Protein AF-A0A2N1XS72-F1 (afdb_monomer)

Structure (mmCIF, N/CA/C/O backbone):
data_AF-A0A2N1XS72-F1
#
_entry.id   AF-A0A2N1XS72-F1
#
loop_
_atom_site.group_PDB
_atom_site.id
_atom_site.type_symbol
_atom_site.label_atom_id
_atom_site.label_alt_id
_atom_site.label_comp_id
_atom_site.label_asym_id
_atom_site.label_entity_id
_atom_site.label_seq_id
_atom_site.pdbx_PDB_ins_code
_atom_site.Cartn_x
_atom_site.Cartn_y
_atom_site.Cartn_z
_atom_site.occupancy
_atom_site.B_iso_or_equiv
_atom_site.auth_seq_id
_atom_site.auth_comp_id
_atom_site.auth_asym_id
_atom_site.auth_atom_id
_atom_site.pdbx_PDB_model_num
ATOM 1 N N . MET A 1 1 ? -15.346 -18.395 45.141 1.00 52.88 1 MET A N 1
ATOM 2 C CA . MET A 1 1 ? -14.581 -18.803 43.935 1.00 52.88 1 MET A CA 1
ATOM 3 C C . MET A 1 1 ? -15.396 -19.016 42.644 1.00 52.88 1 MET A C 1
ATOM 5 O O . MET A 1 1 ? -14.782 -19.099 41.587 1.00 52.88 1 MET A O 1
ATOM 9 N N . SER A 1 2 ? -16.737 -19.091 42.642 1.00 55.50 2 SER A N 1
ATOM 10 C CA . SER A 1 2 ? -17.496 -19.429 41.415 1.00 55.50 2 SER A CA 1
ATOM 11 C C . SER A 1 2 ? -17.730 -18.257 40.440 1.00 55.50 2 SER A C 1
ATOM 13 O O . SER A 1 2 ? -17.822 -18.491 39.235 1.00 55.50 2 SER A O 1
ATOM 15 N N . LEU A 1 3 ? -17.790 -17.004 40.921 1.00 60.19 3 LEU A N 1
ATOM 16 C CA . LEU A 1 3 ? -17.976 -15.810 40.074 1.00 60.19 3 LEU A CA 1
ATOM 17 C C . LEU A 1 3 ? -16.717 -15.481 39.251 1.00 60.19 3 LEU A C 1
ATOM 19 O O . LEU A 1 3 ? -16.811 -15.312 38.039 1.00 60.19 3 LEU A O 1
ATOM 23 N N . THR A 1 4 ? -15.555 -15.499 39.911 1.00 63.72 4 THR A N 1
ATOM 24 C CA . THR A 1 4 ? -14.298 -16.107 39.442 1.00 63.72 4 THR A CA 1
ATOM 25 C C . THR A 1 4 ? -14.236 -16.643 38.011 1.00 63.72 4 THR A C 1
ATOM 27 O O . THR A 1 4 ? -13.918 -15.983 37.022 1.00 63.72 4 THR A O 1
ATOM 30 N N . SER A 1 5 ? -14.576 -17.930 37.970 1.00 63.31 5 SER A N 1
ATOM 31 C CA . SER A 1 5 ? -14.532 -18.818 36.820 1.00 63.31 5 SER A CA 1
ATOM 32 C C . SER A 1 5 ? -15.555 -18.453 35.744 1.00 63.31 5 SER A C 1
ATOM 34 O O . SER A 1 5 ? -15.256 -18.585 34.562 1.00 63.31 5 SER A O 1
ATOM 36 N N . ARG A 1 6 ? -16.741 -17.945 36.116 1.00 73.62 6 ARG A N 1
ATOM 37 C CA . ARG A 1 6 ? -17.758 -17.517 35.136 1.00 73.62 6 ARG A CA 1
ATOM 38 C C . ARG A 1 6 ? -17.292 -16.305 34.333 1.00 73.62 6 ARG A C 1
ATOM 40 O O . ARG A 1 6 ? -17.454 -16.297 33.117 1.00 73.62 6 ARG A O 1
ATOM 47 N N . LYS A 1 7 ? -16.659 -15.325 34.992 1.00 73.31 7 LYS A N 1
ATOM 48 C CA . LYS A 1 7 ? -16.061 -14.164 34.315 1.00 73.31 7 LYS A CA 1
ATOM 49 C C . LYS A 1 7 ? -14.897 -14.574 33.410 1.00 73.31 7 LYS A C 1
ATOM 51 O O . LYS A 1 7 ? -14.826 -14.103 32.282 1.00 73.31 7 LYS A O 1
ATOM 56 N N . ALA A 1 8 ? -14.051 -15.506 33.856 1.00 77.12 8 ALA A N 1
ATOM 57 C CA . ALA A 1 8 ? -12.959 -16.044 33.041 1.00 77.12 8 ALA A CA 1
ATOM 58 C C . ALA A 1 8 ? -13.457 -16.810 31.797 1.00 77.12 8 ALA A C 1
ATOM 60 O O . ALA A 1 8 ? -12.921 -16.626 30.707 1.00 77.12 8 ALA A O 1
ATOM 61 N N . LYS A 1 9 ? -14.521 -17.617 31.927 1.00 80.12 9 LYS A N 1
ATOM 62 C CA . LYS A 1 9 ? -15.144 -18.318 30.789 1.00 80.12 9 LYS A CA 1
ATOM 63 C C . LYS A 1 9 ? -15.786 -17.354 29.787 1.00 80.12 9 LYS A C 1
ATOM 65 O O . LYS A 1 9 ? -15.619 -17.539 28.588 1.00 80.12 9 LYS A O 1
ATOM 70 N N . LEU A 1 10 ? -16.473 -16.314 30.266 1.00 81.94 10 LEU A N 1
ATOM 71 C CA . LEU A 1 10 ? -17.044 -15.2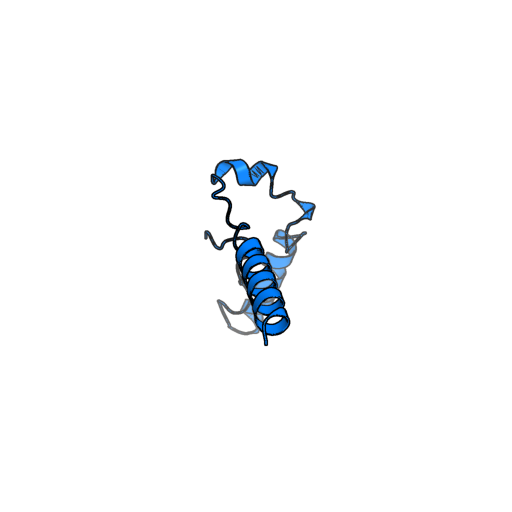66 29.408 1.00 81.94 10 LEU A CA 1
ATOM 72 C C . LEU A 1 10 ? -15.961 -14.468 28.668 1.00 81.94 10 LEU A C 1
ATOM 74 O O . LEU A 1 10 ? -16.107 -14.210 27.477 1.00 81.94 10 LEU A O 1
ATOM 78 N N . ALA A 1 11 ? -14.860 -14.131 29.344 1.00 84.06 11 ALA A N 1
ATOM 79 C CA . ALA A 1 11 ? -13.726 -13.447 28.723 1.00 84.06 11 ALA A CA 1
ATOM 80 C C . ALA A 1 11 ? -13.049 -14.311 27.645 1.00 84.06 11 ALA A C 1
ATOM 82 O O . ALA A 1 11 ? -12.740 -13.818 26.563 1.00 84.06 11 ALA A O 1
ATOM 83 N N . SER A 1 12 ? -12.883 -15.612 27.906 1.00 83.75 12 SER A N 1
ATOM 84 C CA . SER A 1 12 ? -12.372 -16.564 26.915 1.00 83.75 12 SER A CA 1
ATOM 85 C C . SER A 1 12 ? -13.293 -16.664 25.693 1.00 83.75 12 SER A C 1
ATOM 87 O O . SER A 1 12 ? -12.806 -16.594 24.570 1.00 83.75 12 SER A O 1
ATOM 89 N N . LEU A 1 13 ? -14.614 -16.736 25.886 1.00 84.31 13 LEU A N 1
ATOM 90 C CA . LEU A 1 13 ? -15.572 -16.800 24.778 1.00 84.31 13 LEU A CA 1
ATOM 91 C C . LEU A 1 13 ? -15.550 -15.532 23.902 1.00 84.31 13 LEU A C 1
ATOM 93 O O . LEU A 1 13 ? -15.597 -15.637 22.679 1.00 84.31 13 LEU A O 1
ATOM 97 N N . MET A 1 14 ? -15.424 -14.344 24.507 1.00 82.06 14 MET A N 1
ATOM 98 C CA . MET A 1 14 ? -15.269 -13.091 23.753 1.00 82.06 14 MET A CA 1
ATOM 99 C C . MET A 1 14 ? -13.961 -13.032 22.958 1.00 82.06 14 MET A C 1
ATOM 101 O O . MET A 1 14 ? -13.944 -12.499 21.849 1.00 82.06 14 MET A O 1
ATOM 105 N N . LEU A 1 15 ? -12.873 -13.592 23.490 1.00 81.75 15 LEU A N 1
ATOM 106 C CA . LEU A 1 15 ? -11.596 -13.634 22.780 1.00 81.75 15 LEU A CA 1
ATOM 107 C C . LEU A 1 15 ? -11.679 -14.524 21.530 1.00 81.75 15 LEU A C 1
ATOM 109 O O . LEU A 1 15 ? -11.2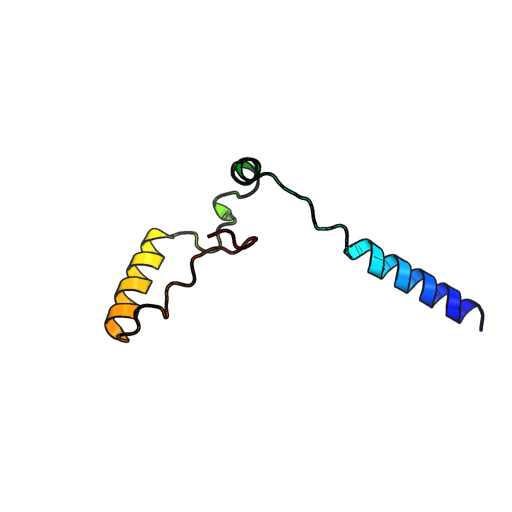02 -14.127 20.471 1.00 81.75 15 LEU A O 1
ATOM 113 N N . LEU A 1 16 ? -12.345 -15.682 21.624 1.00 79.56 16 LEU A N 1
ATOM 114 C CA . LEU A 1 16 ? -12.519 -16.593 20.486 1.00 79.56 16 LEU A CA 1
ATOM 115 C C . LEU A 1 16 ? -13.414 -16.012 19.375 1.00 79.56 16 LEU A C 1
ATOM 117 O O . LEU A 1 16 ? -13.190 -16.305 18.203 1.00 79.56 16 LEU A O 1
ATOM 121 N N . ALA A 1 17 ? -14.385 -15.158 19.712 1.00 78.69 17 ALA A N 1
ATOM 122 C CA . ALA A 1 17 ? -15.285 -14.540 18.732 1.00 78.69 17 ALA A CA 1
ATOM 123 C C . ALA A 1 17 ? -14.580 -13.568 17.761 1.00 78.69 17 ALA A C 1
ATOM 125 O O . ALA A 1 17 ? -15.092 -13.307 16.676 1.00 78.69 17 ALA A O 1
ATOM 126 N N . ASN A 1 18 ? -13.395 -13.059 18.115 1.00 73.75 18 ASN A N 1
ATOM 127 C CA . ASN A 1 18 ? -12.633 -12.134 17.270 1.00 73.75 18 ASN A CA 1
ATOM 128 C C . ASN A 1 18 ? -11.815 -12.837 16.167 1.00 73.75 18 ASN A C 1
ATOM 130 O O . ASN A 1 18 ? -11.290 -12.165 15.284 1.00 73.75 18 ASN A O 1
ATOM 134 N N . LEU A 1 19 ? -11.714 -14.173 16.178 1.00 72.50 19 LEU A N 1
ATOM 135 C CA . LEU A 1 19 ? -10.952 -14.922 15.167 1.00 72.50 19 LEU A CA 1
ATOM 136 C C . LEU A 1 19 ? -11.732 -15.151 13.855 1.00 72.50 19 LEU A C 1
ATOM 138 O O . LEU A 1 19 ? -11.151 -15.606 12.874 1.00 72.50 19 LEU A O 1
ATOM 142 N N . GLY A 1 20 ? -13.025 -14.814 13.796 1.00 68.12 20 GLY A N 1
ATOM 143 C CA . GLY A 1 20 ? -13.898 -15.058 12.636 1.00 68.12 20 GLY A CA 1
ATOM 144 C C . GLY A 1 20 ? -13.722 -14.116 11.434 1.00 68.12 20 GLY A C 1
ATOM 145 O O . GLY A 1 20 ? -14.597 -14.072 10.578 1.00 68.12 20 GLY A O 1
ATOM 146 N N . GLY A 1 21 ? -12.641 -13.332 11.367 1.00 63.56 21 GLY A N 1
ATOM 147 C CA . GLY A 1 21 ? -12.439 -12.311 10.328 1.00 63.56 21 GLY A CA 1
ATOM 148 C C . GLY A 1 21 ? -11.813 -12.801 9.015 1.00 63.56 21 GLY A C 1
ATOM 149 O O . GLY A 1 21 ? -11.765 -12.037 8.054 1.00 63.56 21 GLY A O 1
ATOM 150 N N . CYS A 1 22 ? -11.323 -14.042 8.946 1.00 66.25 22 CYS A N 1
ATOM 151 C CA . CYS A 1 22 ? -10.748 -14.592 7.715 1.00 66.25 22 CYS A CA 1
ATOM 152 C C . CYS A 1 22 ? -11.851 -15.151 6.808 1.00 66.25 22 CYS A C 1
ATOM 154 O O . CYS A 1 22 ? -12.228 -16.315 6.927 1.00 66.25 22 CYS A O 1
ATOM 156 N N . ALA A 1 23 ? -12.356 -14.319 5.897 1.00 70.62 23 ALA A N 1
ATOM 157 C CA . ALA A 1 23 ? -13.147 -14.773 4.758 1.00 70.62 23 ALA A CA 1
ATOM 158 C C . ALA A 1 23 ? -12.217 -15.045 3.568 1.00 70.62 23 ALA A C 1
ATOM 160 O O . ALA A 1 23 ? -11.414 -14.189 3.191 1.00 70.62 23 ALA A O 1
ATOM 161 N N . GLU A 1 24 ? -12.326 -16.233 2.978 1.00 70.88 24 GLU A N 1
ATOM 162 C CA . GLU A 1 24 ? -11.638 -16.565 1.733 1.00 70.88 24 GLU A CA 1
ATOM 163 C C . GLU A 1 24 ? -12.377 -15.879 0.576 1.00 70.88 24 GLU A C 1
ATOM 165 O O . GLU A 1 24 ? -13.512 -16.226 0.260 1.00 70.88 24 GLU A O 1
ATOM 170 N N . VAL A 1 25 ? -11.765 -14.838 0.007 1.00 70.06 25 VAL A N 1
ATOM 171 C CA . VAL A 1 25 ? -12.336 -14.041 -1.089 1.00 70.06 25 VAL A CA 1
ATOM 172 C C . VAL A 1 25 ? -11.640 -14.427 -2.383 1.00 70.06 25 VAL A C 1
ATOM 174 O O . VAL A 1 25 ? -10.406 -14.409 -2.458 1.00 70.06 25 VAL A O 1
ATOM 177 N N . ALA A 1 26 ? -12.412 -14.738 -3.423 1.00 74.75 26 ALA A N 1
ATOM 178 C CA . ALA A 1 26 ? -11.827 -15.130 -4.691 1.00 74.75 26 ALA A CA 1
ATOM 179 C C . ALA A 1 26 ? -11.084 -13.945 -5.350 1.00 74.75 26 ALA A C 1
ATOM 181 O O . ALA A 1 26 ? -11.501 -12.788 -5.220 1.00 74.75 26 ALA A O 1
ATOM 182 N N . PRO A 1 27 ? -9.988 -14.184 -6.098 1.00 64.69 27 PRO A N 1
ATOM 183 C CA . PRO A 1 27 ? -9.162 -13.111 -6.652 1.00 64.69 27 PRO A CA 1
ATOM 184 C C . PRO A 1 27 ? -9.915 -12.062 -7.483 1.00 64.69 27 PRO A C 1
ATOM 186 O O . PRO A 1 27 ? -9.558 -10.888 -7.430 1.00 64.69 27 PRO A O 1
ATOM 189 N N . TRP A 1 28 ? -10.956 -12.461 -8.216 1.00 73.38 28 TRP A N 1
ATOM 190 C CA . TRP A 1 28 ? -11.754 -11.578 -9.077 1.00 73.38 28 TRP A CA 1
ATOM 191 C C . TRP A 1 28 ? -12.815 -10.759 -8.324 1.00 73.38 28 TRP A C 1
ATOM 193 O O . TRP A 1 28 ? -13.217 -9.700 -8.802 1.00 73.38 28 TRP A O 1
ATOM 203 N N . GLU A 1 29 ? -13.236 -11.178 -7.128 1.00 70.94 29 GLU A N 1
ATOM 204 C CA . GLU A 1 29 ? -14.188 -10.423 -6.294 1.00 70.94 29 GLU A CA 1
ATOM 205 C C . GLU A 1 29 ? -13.535 -9.179 -5.674 1.00 70.94 29 GLU A C 1
ATOM 207 O O . GLU A 1 29 ? -14.199 -8.181 -5.381 1.00 70.94 29 GLU A O 1
ATOM 212 N N . ARG A 1 30 ? -12.199 -9.185 -5.567 1.00 63.59 30 ARG A N 1
ATOM 213 C CA . ARG A 1 30 ? -11.415 -8.043 -5.083 1.00 63.59 30 ARG A CA 1
ATOM 214 C C . ARG A 1 30 ? -11.598 -6.785 -5.930 1.00 63.59 30 ARG A C 1
ATOM 216 O O . ARG A 1 30 ? -11.487 -5.698 -5.376 1.00 63.59 30 ARG A O 1
ATOM 223 N N . GLY A 1 31 ? -11.932 -6.902 -7.218 1.00 65.94 31 GLY A N 1
ATOM 224 C CA . GLY A 1 31 ? -12.193 -5.742 -8.079 1.00 65.94 31 GLY A CA 1
ATOM 225 C C . GLY A 1 31 ? -13.386 -4.892 -7.623 1.00 65.94 31 GLY A C 1
ATOM 226 O O . GLY A 1 31 ? -13.378 -3.678 -7.803 1.00 65.94 31 GLY A O 1
ATOM 227 N N . PHE A 1 32 ? -14.384 -5.507 -6.979 1.00 71.19 32 PHE A N 1
ATOM 228 C CA . PHE A 1 32 ? -15.556 -4.803 -6.448 1.00 71.19 32 PHE A CA 1
ATOM 229 C C . PHE A 1 32 ? -15.369 -4.343 -4.995 1.00 71.19 32 PHE A C 1
ATOM 231 O O . PHE A 1 32 ? -15.923 -3.315 -4.598 1.00 71.19 32 PHE A O 1
ATOM 238 N N . LEU A 1 33 ? -14.584 -5.080 -4.200 1.00 70.25 33 LEU A N 1
ATOM 239 C CA . LEU A 1 33 ? -14.323 -4.753 -2.793 1.00 70.25 33 LEU A CA 1
ATOM 240 C C . LEU A 1 33 ? -13.238 -3.674 -2.627 1.00 70.25 33 LEU A C 1
ATOM 242 O O . LEU A 1 33 ? -13.362 -2.810 -1.757 1.00 70.25 33 LEU A O 1
ATOM 246 N N . ALA A 1 34 ? -12.192 -3.691 -3.456 1.00 70.38 34 ALA A N 1
ATOM 247 C CA . ALA A 1 34 ? -11.069 -2.759 -3.385 1.00 70.38 34 ALA A CA 1
ATOM 248 C C . ALA A 1 34 ? -11.361 -1.486 -4.190 1.00 70.38 34 ALA A C 1
ATOM 250 O O . ALA A 1 34 ? -10.890 -1.297 -5.312 1.00 70.38 34 ALA A O 1
ATOM 251 N N . LYS A 1 35 ? -12.168 -0.594 -3.608 1.00 76.06 35 LYS A N 1
ATOM 252 C CA . LYS A 1 35 ? -12.501 0.686 -4.241 1.00 76.06 35 LYS A CA 1
ATOM 253 C C . LYS A 1 35 ? -11.235 1.546 -4.419 1.00 76.06 35 LYS A C 1
ATOM 255 O O . LYS A 1 35 ? -10.383 1.546 -3.530 1.00 76.06 35 LYS A O 1
ATOM 260 N N . PRO A 1 36 ? -11.116 2.347 -5.492 1.00 71.75 36 PRO A N 1
ATOM 261 C CA . PRO A 1 36 ? -9.903 3.121 -5.780 1.00 71.75 36 PRO A CA 1
ATOM 262 C C . PRO A 1 36 ? -9.516 4.106 -4.665 1.00 71.75 36 PRO A C 1
ATOM 264 O O . PRO A 1 36 ? -8.334 4.335 -4.433 1.00 71.75 36 PRO A O 1
ATOM 267 N N . GLN A 1 37 ? -10.483 4.639 -3.911 1.00 71.75 37 GLN A N 1
ATOM 268 C CA . GLN A 1 37 ? -10.212 5.510 -2.759 1.00 71.75 37 GLN A CA 1
ATOM 269 C C . GLN A 1 37 ? -9.606 4.793 -1.540 1.00 71.75 37 GLN A C 1
ATOM 271 O O . GLN A 1 37 ? -9.159 5.455 -0.612 1.00 71.75 37 GLN A O 1
ATOM 276 N N . MET A 1 38 ? -9.628 3.457 -1.511 1.00 71.44 38 MET A N 1
ATOM 277 C CA . MET A 1 38 ? -9.006 2.646 -0.456 1.00 71.44 38 MET A CA 1
ATOM 278 C C . MET A 1 38 ? -7.542 2.318 -0.778 1.00 71.44 38 MET A C 1
ATOM 280 O O . MET A 1 38 ? -6.873 1.656 0.014 1.00 71.44 38 MET A O 1
ATOM 284 N N . ALA A 1 39 ? -7.036 2.760 -1.934 1.00 73.88 39 ALA A N 1
ATOM 285 C CA . ALA A 1 39 ? -5.642 2.576 -2.297 1.00 73.88 39 ALA A CA 1
ATOM 286 C C . ALA A 1 39 ? -4.737 3.327 -1.312 1.00 73.88 39 ALA A C 1
ATOM 288 O O . ALA A 1 39 ? -4.900 4.526 -1.092 1.00 73.88 39 ALA A O 1
ATOM 289 N N . LEU A 1 40 ? -3.735 2.631 -0.765 1.00 72.19 40 LEU A N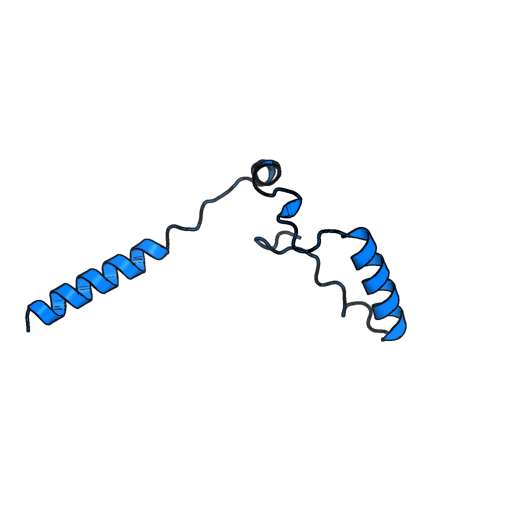 1
ATOM 290 C CA . LEU A 1 40 ? -2.740 3.233 0.133 1.00 72.19 40 LEU A CA 1
ATOM 291 C C . LEU A 1 40 ? -1.961 4.356 -0.548 1.00 72.19 40 LEU A C 1
ATOM 293 O O . LEU A 1 40 ? -1.461 5.262 0.112 1.00 72.19 40 LEU A O 1
ATOM 297 N N . GLN A 1 41 ? -1.857 4.273 -1.870 1.00 70.69 41 GLN A N 1
ATOM 298 C CA . GLN A 1 41 ? -1.276 5.302 -2.698 1.00 70.69 41 GLN A CA 1
ATOM 299 C C . GLN A 1 41 ? -2.292 5.719 -3.756 1.00 70.69 41 GLN A C 1
ATOM 301 O O . GLN A 1 41 ? -2.535 4.991 -4.718 1.00 70.69 41 GLN A O 1
ATOM 306 N N . SER A 1 42 ? -2.874 6.902 -3.581 1.00 69.81 42 SER A N 1
ATOM 307 C CA . SER A 1 42 ? -3.884 7.450 -4.493 1.00 69.81 42 SER A CA 1
ATOM 308 C C . SER A 1 42 ? -3.303 7.838 -5.858 1.00 69.81 42 SER A C 1
ATOM 310 O O . SER A 1 42 ? -4.004 7.788 -6.864 1.00 69.81 42 SER A O 1
ATOM 312 N N . THR A 1 43 ? -2.011 8.186 -5.916 1.00 77.25 43 THR A N 1
ATOM 313 C CA . THR A 1 43 ? -1.308 8.587 -7.146 1.00 77.25 43 THR A CA 1
ATOM 314 C C . THR A 1 43 ? -0.098 7.692 -7.418 1.00 77.25 43 THR A C 1
ATOM 316 O O . THR A 1 43 ? 1.054 8.106 -7.252 1.00 77.25 43 THR A O 1
ATOM 319 N N . SER A 1 44 ? -0.352 6.456 -7.851 1.00 74.12 44 SER A N 1
ATOM 320 C CA . SER A 1 44 ? 0.682 5.434 -8.098 1.00 74.12 44 SER A CA 1
ATOM 321 C C . SER A 1 44 ? 1.775 5.877 -9.085 1.00 74.12 44 SER A C 1
ATOM 323 O O . SER A 1 44 ? 2.958 5.611 -8.873 1.00 74.12 44 SER A O 1
ATOM 325 N N . MET A 1 45 ? 1.409 6.620 -10.134 1.00 79.12 45 MET A N 1
ATOM 326 C CA . MET A 1 45 ? 2.363 7.141 -11.121 1.00 79.12 45 MET A CA 1
ATOM 327 C C . MET A 1 45 ? 3.329 8.159 -10.500 1.00 79.12 45 MET A C 1
ATOM 329 O O . MET A 1 45 ? 4.541 8.068 -10.681 1.00 79.12 45 MET A O 1
ATOM 333 N N . GLN A 1 46 ? 2.808 9.110 -9.723 1.00 81.81 46 GLN A N 1
ATOM 334 C CA . GLN A 1 46 ? 3.637 10.132 -9.087 1.00 81.81 46 GLN A CA 1
ATOM 335 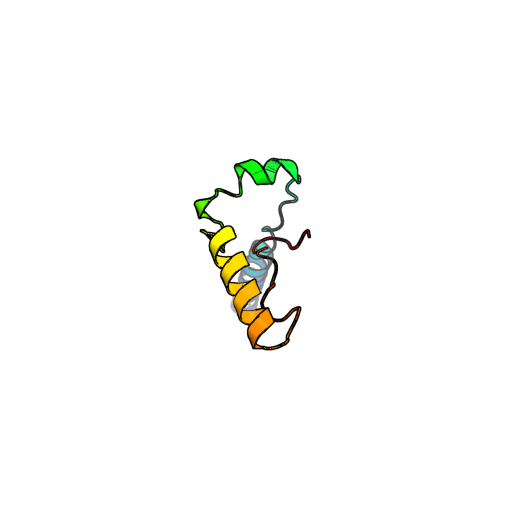C C . GLN A 1 46 ? 4.580 9.512 -8.047 1.00 81.81 46 GLN A C 1
ATOM 337 O O . GLN A 1 46 ? 5.741 9.913 -7.948 1.00 81.81 46 GLN A O 1
ATOM 342 N N . SER A 1 47 ? 4.114 8.505 -7.303 1.00 80.31 47 SER A N 1
ATOM 343 C CA . SER A 1 47 ? 4.969 7.784 -6.361 1.00 80.31 47 SER A CA 1
ATOM 344 C C . SER A 1 47 ? 6.061 6.977 -7.052 1.00 80.31 47 SER A C 1
ATOM 346 O O . SER A 1 47 ? 7.188 6.981 -6.569 1.00 80.31 47 SER A O 1
ATOM 348 N N . ALA A 1 48 ? 5.763 6.348 -8.194 1.00 81.31 48 ALA A N 1
ATOM 349 C CA . ALA A 1 48 ? 6.756 5.601 -8.963 1.00 81.31 48 ALA A CA 1
ATOM 350 C C . ALA A 1 48 ? 7.878 6.520 -9.468 1.00 81.31 48 ALA A C 1
ATOM 352 O O . ALA A 1 48 ? 9.056 6.200 -9.323 1.00 81.31 48 ALA A O 1
ATOM 353 N N . ILE A 1 49 ? 7.522 7.705 -9.975 1.00 84.31 49 ILE A N 1
ATOM 354 C CA . ILE A 1 49 ? 8.497 8.707 -10.427 1.00 84.31 49 ILE A CA 1
ATOM 355 C C . ILE A 1 49 ? 9.378 9.170 -9.259 1.00 84.31 49 ILE A C 1
ATOM 357 O O . ILE A 1 49 ? 10.603 9.178 -9.374 1.00 84.31 49 ILE A O 1
ATOM 361 N N . ARG A 1 50 ? 8.778 9.504 -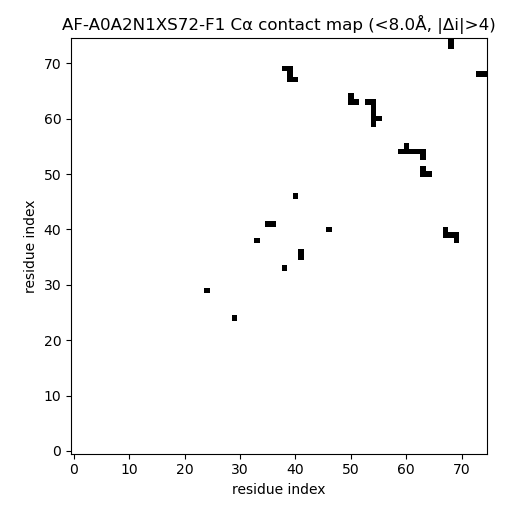8.109 1.00 83.81 50 ARG A N 1
ATOM 362 C CA . ARG A 1 50 ? 9.533 9.920 -6.915 1.00 83.81 50 ARG A CA 1
ATOM 363 C C . ARG A 1 50 ? 10.464 8.817 -6.411 1.00 83.81 50 ARG A C 1
ATOM 365 O O . ARG A 1 50 ? 11.612 9.110 -6.090 1.00 83.81 50 ARG A O 1
ATOM 372 N N . ALA A 1 51 ? 9.994 7.571 -6.381 1.00 81.44 51 ALA A N 1
ATOM 373 C CA . ALA A 1 51 ? 10.797 6.418 -5.988 1.00 81.44 51 ALA A CA 1
ATOM 374 C C . ALA A 1 51 ? 11.985 6.208 -6.938 1.00 81.44 51 ALA A C 1
ATOM 376 O O . ALA A 1 51 ? 13.103 6.006 -6.471 1.00 81.44 51 ALA A O 1
ATOM 377 N N . HIS A 1 52 ? 11.777 6.346 -8.252 1.00 83.00 52 HIS A N 1
ATOM 378 C CA . HIS A 1 52 ? 12.851 6.270 -9.242 1.00 83.00 52 HIS A CA 1
ATOM 379 C C . HIS A 1 52 ? 13.902 7.368 -9.023 1.00 83.00 52 HIS A C 1
AT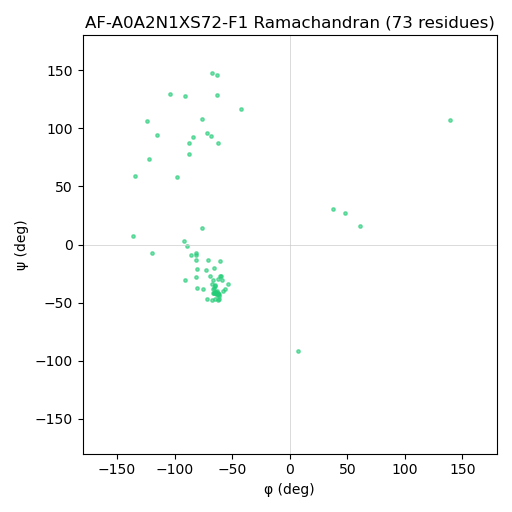OM 381 O O . HIS A 1 52 ? 15.104 7.091 -9.016 1.00 83.00 52 HIS A O 1
ATOM 387 N N . THR A 1 53 ? 13.477 8.620 -8.822 1.00 85.62 53 THR A N 1
ATOM 388 C CA . THR A 1 53 ? 14.401 9.735 -8.555 1.00 85.62 53 THR A CA 1
ATOM 389 C C . THR A 1 53 ? 15.177 9.529 -7.255 1.00 85.62 53 THR A C 1
ATOM 391 O O . THR A 1 53 ? 16.380 9.778 -7.217 1.00 85.62 53 THR A O 1
ATOM 394 N N . PHE A 1 54 ? 14.511 9.061 -6.200 1.00 83.94 54 PHE A N 1
ATOM 395 C CA . PHE A 1 54 ? 15.138 8.805 -4.907 1.00 83.94 54 PHE A CA 1
ATOM 396 C C . PHE A 1 54 ? 16.143 7.645 -4.972 1.00 83.94 54 PHE A C 1
ATOM 398 O O . PHE A 1 54 ? 17.289 7.807 -4.569 1.00 83.94 54 PHE A O 1
ATOM 405 N N . SER A 1 55 ? 15.761 6.516 -5.574 1.00 81.69 55 SER A N 1
ATOM 406 C CA . SER A 1 55 ? 16.643 5.358 -5.774 1.00 81.69 55 SER A CA 1
ATOM 407 C C . SER A 1 55 ? 17.906 5.716 -6.566 1.00 81.69 55 SER A C 1
ATOM 409 O O . SER A 1 55 ? 19.004 5.293 -6.205 1.00 81.69 55 SER A O 1
ATOM 411 N N . SER A 1 56 ? 17.758 6.566 -7.591 1.00 83.94 56 SER A N 1
ATOM 412 C CA . SER A 1 56 ? 18.884 7.068 -8.391 1.00 83.94 56 SER A CA 1
ATOM 413 C C . SER A 1 56 ? 19.843 7.938 -7.573 1.00 83.94 56 SER A C 1
ATOM 415 O O . SER A 1 56 ? 21.046 7.911 -7.808 1.00 83.94 56 SER A O 1
ATOM 417 N N . ARG A 1 57 ? 19.321 8.718 -6.618 1.00 86.19 57 ARG A N 1
ATOM 418 C CA . ARG A 1 57 ? 20.125 9.596 -5.754 1.00 86.19 57 ARG A CA 1
ATOM 419 C C . ARG A 1 57 ? 20.886 8.829 -4.681 1.00 86.19 57 ARG A C 1
ATOM 421 O O . ARG A 1 57 ? 22.031 9.162 -4.410 1.00 86.19 57 ARG A O 1
ATOM 428 N N . GLU A 1 58 ? 20.267 7.799 -4.119 1.00 83.69 58 GLU A N 1
ATOM 429 C CA . GLU A 1 58 ? 20.832 7.034 -3.004 1.00 83.69 58 GLU A CA 1
ATOM 430 C C . GLU A 1 58 ? 21.660 5.818 -3.456 1.00 83.69 58 GLU A C 1
ATOM 432 O O . GLU A 1 58 ? 22.096 5.030 -2.622 1.00 83.69 58 GLU A O 1
ATOM 437 N N . ALA A 1 59 ? 21.841 5.618 -4.771 1.00 76.25 59 ALA A N 1
ATOM 438 C CA . ALA A 1 59 ? 22.444 4.411 -5.356 1.00 76.25 59 ALA A CA 1
ATOM 439 C C . ALA A 1 59 ? 21.851 3.096 -4.795 1.00 76.25 59 ALA A C 1
ATOM 441 O O . ALA A 1 59 ? 22.500 2.050 -4.772 1.00 76.25 59 ALA A O 1
ATOM 442 N N . ALA A 1 60 ? 20.596 3.146 -4.345 1.00 65.56 60 ALA A N 1
ATOM 443 C CA . ALA A 1 60 ? 19.912 2.061 -3.663 1.00 65.56 60 ALA A CA 1
ATOM 444 C C . ALA A 1 60 ? 18.751 1.600 -4.545 1.00 65.56 60 ALA A C 1
ATOM 446 O O . ALA A 1 60 ? 17.656 2.163 -4.513 1.00 65.56 60 ALA A O 1
ATOM 447 N N . ALA A 1 61 ? 18.994 0.570 -5.358 1.00 60.94 61 ALA A N 1
ATOM 448 C CA . ALA A 1 61 ? 18.065 0.075 -6.380 1.00 60.94 61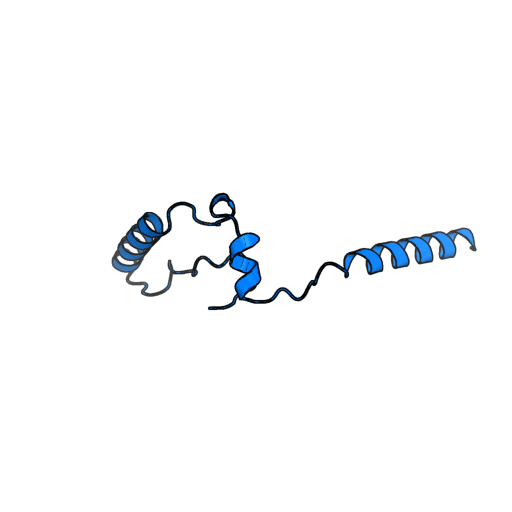 ALA A CA 1
ATOM 449 C C . ALA A 1 61 ? 16.709 -0.428 -5.832 1.00 60.94 61 ALA A C 1
ATOM 451 O O . ALA A 1 61 ? 15.768 -0.604 -6.598 1.00 60.94 61 ALA A O 1
ATOM 452 N N . ASN A 1 62 ? 16.589 -0.650 -4.515 1.00 57.34 62 ASN A N 1
ATOM 453 C CA . ASN A 1 62 ? 15.440 -1.339 -3.918 1.00 57.34 62 ASN A CA 1
ATOM 454 C C . ASN A 1 62 ? 14.877 -0.679 -2.641 1.00 57.34 62 ASN A C 1
ATOM 456 O O . ASN A 1 62 ? 14.018 -1.265 -1.986 1.00 57.34 62 ASN A O 1
ATOM 460 N N . SER A 1 63 ? 15.347 0.515 -2.254 1.00 55.84 63 SER A N 1
ATOM 461 C CA . SER A 1 63 ? 14.984 1.147 -0.968 1.00 55.84 63 SER A CA 1
ATOM 462 C C . SER A 1 63 ? 13.634 1.878 -0.968 1.00 55.84 63 SE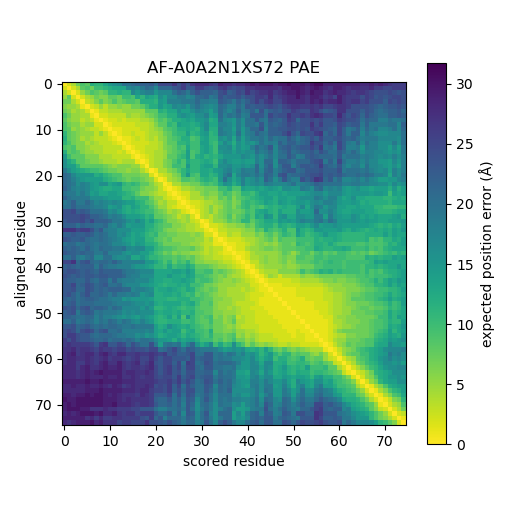R A C 1
ATOM 464 O O . SER A 1 63 ? 13.126 2.212 0.098 1.00 55.84 63 SER A O 1
ATOM 466 N N . GLY A 1 64 ? 13.041 2.124 -2.143 1.00 54.34 64 GLY A N 1
ATOM 467 C CA . GLY A 1 64 ? 11.802 2.903 -2.295 1.00 54.34 64 GLY A CA 1
ATOM 468 C C . GLY A 1 64 ? 10.623 2.151 -2.916 1.00 54.34 64 GLY A C 1
ATOM 469 O O . GLY A 1 64 ? 9.511 2.673 -2.939 1.00 54.34 64 GLY A O 1
ATOM 470 N N . SER A 1 65 ? 10.842 0.927 -3.396 1.00 57.28 65 SER A N 1
ATOM 471 C CA . SER A 1 65 ? 9.809 0.088 -4.009 1.00 57.28 65 SER A CA 1
ATOM 472 C C . SER A 1 65 ? 9.272 -0.914 -2.993 1.00 57.28 65 SER A C 1
ATOM 474 O O . SER A 1 65 ? 9.316 -2.122 -3.205 1.00 57.28 65 SER A O 1
ATOM 476 N N . ALA A 1 66 ? 8.747 -0.424 -1.868 1.00 53.06 66 ALA A N 1
ATOM 477 C CA . ALA A 1 66 ? 7.748 -1.203 -1.151 1.00 53.06 66 ALA A CA 1
ATOM 478 C C . ALA A 1 66 ? 6.515 -1.209 -2.058 1.00 53.06 66 ALA A C 1
ATOM 480 O O . ALA A 1 66 ? 5.755 -0.240 -2.081 1.00 53.06 66 ALA A O 1
ATOM 481 N N . GLY A 1 67 ? 6.402 -2.243 -2.899 1.00 53.34 67 GLY A N 1
ATOM 482 C CA . GLY A 1 67 ? 5.252 -2.463 -3.765 1.00 53.34 67 GLY A CA 1
ATOM 483 C C . GLY A 1 67 ? 3.989 -2.178 -2.969 1.00 53.34 67 GLY A C 1
ATOM 484 O O . GLY A 1 67 ? 3.759 -2.785 -1.923 1.00 53.34 67 GLY A O 1
ATOM 485 N N . GLY A 1 68 ? 3.243 -1.166 -3.413 1.00 55.19 68 GLY A N 1
ATOM 486 C CA . GLY A 1 68 ? 2.019 -0.712 -2.775 1.00 55.19 68 GLY A CA 1
ATOM 487 C C . GLY A 1 68 ? 0.989 -1.831 -2.796 1.00 55.19 68 GLY A C 1
ATOM 488 O O . GLY A 1 68 ? 0.192 -1.930 -3.717 1.00 55.19 68 GLY A O 1
ATOM 489 N N . GLY A 1 69 ? 1.036 -2.683 -1.783 1.00 50.06 69 GLY A N 1
ATOM 490 C CA . GLY A 1 69 ? 0.146 -3.811 -1.580 1.00 50.06 69 GLY A CA 1
ATOM 491 C C . GLY A 1 69 ? -0.298 -3.819 -0.131 1.00 50.06 69 GLY A C 1
ATOM 492 O O . GLY A 1 69 ? -0.033 -4.764 0.605 1.00 50.06 69 GLY A O 1
ATOM 493 N N . GLY A 1 70 ? -0.932 -2.737 0.321 1.00 54.31 70 GLY A N 1
ATOM 494 C CA . GLY A 1 70 ? -1.681 -2.818 1.566 1.00 54.31 70 GLY A CA 1
AT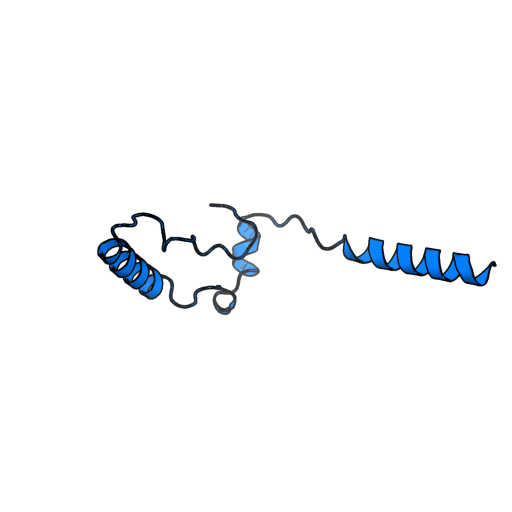OM 495 C C . GLY A 1 70 ? -2.932 -3.648 1.311 1.00 54.31 70 GLY A C 1
ATOM 496 O O . GLY A 1 70 ? -3.922 -3.165 0.772 1.00 54.31 70 GLY A O 1
ATOM 497 N N . GLY A 1 71 ? -2.822 -4.932 1.638 1.00 60.50 71 GLY A N 1
ATOM 498 C CA . GLY A 1 71 ? -3.874 -5.931 1.502 1.00 60.50 71 GLY A CA 1
ATOM 499 C C . GLY A 1 71 ? -3.318 -7.255 0.988 1.00 60.50 71 GLY A C 1
ATOM 500 O O . GLY A 1 71 ? -2.951 -7.353 -0.176 1.00 60.50 71 GLY A O 1
ATOM 501 N N . CYS A 1 72 ? -3.249 -8.253 1.876 1.00 52.56 72 CYS A N 1
ATOM 502 C CA . CYS A 1 72 ? -2.989 -9.683 1.627 1.00 52.56 72 CYS A CA 1
ATOM 503 C C . CYS A 1 72 ? -1.967 -10.077 0.532 1.00 52.56 72 CYS A C 1
ATOM 505 O O . CYS A 1 72 ? -2.090 -11.149 -0.044 1.00 52.56 72 CYS A O 1
ATOM 507 N N . GLY A 1 73 ? -0.941 -9.263 0.269 1.00 50.38 73 GLY A N 1
ATOM 508 C CA . GLY A 1 73 ? 0.397 -9.723 -0.126 1.00 50.38 73 GLY A CA 1
ATOM 509 C C . GLY A 1 73 ? 0.581 -10.544 -1.411 1.00 50.38 73 GLY A C 1
ATOM 510 O O . GLY A 1 73 ? 1.644 -11.134 -1.551 1.00 50.38 73 GLY A O 1
ATOM 511 N N . CYS A 1 74 ? -0.367 -10.604 -2.348 1.00 43.94 74 CYS A N 1
ATOM 512 C CA . CYS A 1 74 ? -0.131 -11.283 -3.630 1.00 43.94 74 CYS A CA 1
ATOM 513 C C . CYS A 1 74 ? 0.500 -10.322 -4.651 1.00 43.94 74 CYS A C 1
ATOM 515 O O . CYS A 1 74 ? -0.226 -9.679 -5.416 1.00 43.94 74 CYS A O 1
ATOM 517 N N . TYR A 1 75 ? 1.830 -10.228 -4.629 1.00 44.28 75 TYR A N 1
ATOM 518 C CA . TYR A 1 75 ? 2.653 -9.956 -5.812 1.00 44.28 75 TYR A CA 1
ATOM 519 C C . TYR A 1 75 ? 3.213 -11.274 -6.350 1.00 44.28 75 TYR A C 1
ATOM 521 O O . TYR A 1 75 ? 3.437 -12.191 -5.528 1.00 44.28 75 TYR A O 1
#

Foldseek 3Di:
DVVVVVVVVVVVVVVVVVVPPDDDDDPVCCVVVVDLVNQPDNCPPVLVVVLVVVCVVVVNVPPRPPPRDPDDDDD

Solvent-accessible surface area (backbone atoms only — not comparable to full-atom values): 4941 Å² total; per-residue (Å²): 119,70,65,63,54,53,54,52,52,52,52,51,54,58,59,61,64,68,68,76,75,82,72,92,71,58,82,75,58,45,70,75,70,60,47,74,88,73,42,93,58,83,54,58,67,63,50,50,53,50,30,53,55,49,24,66,72,66,77,32,93,69,81,59,68,74,72,91,53,92,67,91,69,83,125

Mean predicted aligned error: 14.32 Å

Radius of gyration: 21.86 Å; Cα contacts (8 Å, |Δi|>4): 22; chains: 1; bounding box: 40×30×55 Å

pLDDT: mean 70.28, std 11.08, range [43.94, 86.19]

Secondary structure (DSSP, 8-state):
-HHHHHHHHHHHHHHHHTTTT-----TTTHHHHS-GGG-S-S-HHHHHHHHHHHHHHTT-TTSS-----TTT---

Sequence (75 aa):
MSLTSRKAKLASLMLLANLGGCAEVAPWERGFLAKPQMALQSTSMQSAIRAHTFSSREAAANSGSAGGGGGCGCY